Protein AF-A0A920TK20-F1 (afdb_monomer_lite)

Sequence (60 aa):
MPSAKLKQTTV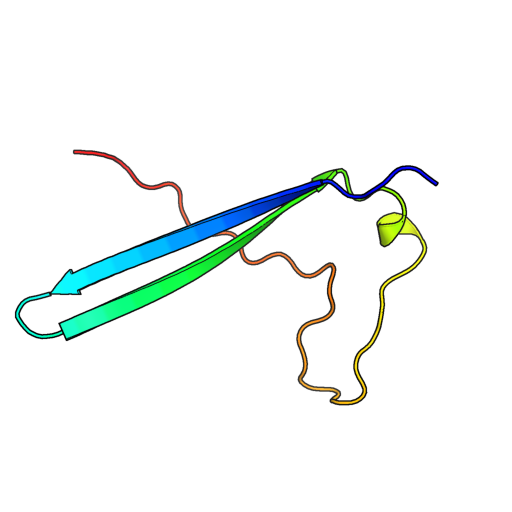TIENQNSEFRANGQVILFPGYMKVYVEGKDDPKSIVANKENVLPGKKRK

Radius of gyration: 15.13 Å; chains: 1; bounding box: 38×30×32 Å

Foldseek 3Di:
DDDWDKDKDWDWDDDPPDIDIDIWMDTPGCVVVVPDWDDDPDPPDDTPPDTDDDDDDDDD

Structure (mmCIF, N/CA/C/O backbone):
data_AF-A0A920TK20-F1
#
_entry.id   AF-A0A920TK20-F1
#
loop_
_atom_site.group_PDB
_atom_site.id
_atom_site.type_symbol
_atom_site.label_atom_id
_atom_site.label_alt_id
_atom_site.label_comp_id
_atom_site.label_asym_id
_atom_site.label_entity_id
_atom_site.label_seq_id
_atom_site.pdbx_PDB_ins_code
_atom_site.Cartn_x
_atom_site.Cartn_y
_atom_site.Cartn_z
_atom_site.occupancy
_atom_site.B_iso_or_equiv
_atom_site.auth_seq_id
_atom_site.auth_comp_id
_atom_site.auth_asym_id
_atom_site.auth_atom_id
_atom_site.pdbx_PDB_model_num
ATOM 1 N N . MET A 1 1 ? 19.491 2.072 -12.147 1.00 85.81 1 MET A N 1
ATOM 2 C CA . MET A 1 1 ? 18.058 2.016 -12.529 1.00 85.81 1 MET A CA 1
ATOM 3 C C . MET A 1 1 ? 17.295 3.097 -11.779 1.00 85.81 1 MET A C 1
ATOM 5 O O . MET A 1 1 ? 17.737 3.441 -10.690 1.00 85.81 1 MET A O 1
ATOM 9 N N . PRO A 1 2 ? 16.201 3.652 -12.331 1.00 92.44 2 PRO A N 1
ATOM 10 C CA . PRO A 1 2 ? 15.434 4.694 -11.653 1.00 92.44 2 PRO A CA 1
ATOM 11 C C . PRO A 1 2 ? 14.688 4.143 -10.429 1.00 92.44 2 PRO A C 1
ATOM 13 O O . PRO A 1 2 ? 14.292 2.974 -10.405 1.00 92.44 2 PRO A O 1
ATOM 16 N N . SER A 1 3 ? 14.483 4.992 -9.423 1.00 92.75 3 SER A N 1
ATOM 17 C CA . SER A 1 3 ? 13.750 4.638 -8.204 1.00 92.75 3 SER A CA 1
ATOM 18 C C . SER A 1 3 ? 12.276 4.359 -8.486 1.00 92.75 3 SER A C 1
ATOM 20 O O . SER A 1 3 ? 11.659 5.030 -9.316 1.00 92.75 3 SER A O 1
ATOM 22 N N . ALA A 1 4 ? 11.706 3.386 -7.775 1.00 94.25 4 ALA A N 1
ATOM 23 C CA . ALA A 1 4 ? 10.273 3.129 -7.796 1.00 94.25 4 ALA A CA 1
ATOM 24 C C . ALA A 1 4 ? 9.484 4.292 -7.165 1.00 94.25 4 ALA A C 1
ATOM 26 O O . ALA A 1 4 ? 9.974 4.978 -6.267 1.00 94.25 4 ALA A O 1
ATOM 27 N N . LYS A 1 5 ? 8.247 4.502 -7.621 1.00 95.88 5 LYS A N 1
ATOM 28 C CA . LYS A 1 5 ? 7.285 5.443 -7.034 1.00 95.88 5 LYS A CA 1
ATOM 29 C C . LYS A 1 5 ? 6.050 4.672 -6.592 1.00 95.88 5 LYS A C 1
ATOM 31 O O . LYS A 1 5 ? 5.434 3.977 -7.399 1.00 95.88 5 LYS A O 1
ATOM 36 N N . LEU A 1 6 ? 5.676 4.833 -5.328 1.00 94.69 6 LEU A N 1
ATOM 37 C CA . LEU A 1 6 ? 4.539 4.162 -4.705 1.00 94.69 6 LEU A CA 1
ATOM 38 C C . LEU A 1 6 ? 3.523 5.199 -4.219 1.00 94.69 6 LEU A C 1
ATOM 40 O O . LEU A 1 6 ? 3.891 6.294 -3.797 1.00 94.69 6 LEU A O 1
ATOM 44 N N . LYS A 1 7 ? 2.246 4.830 -4.239 1.00 94.62 7 LYS A N 1
ATOM 45 C CA . LYS A 1 7 ? 1.152 5.555 -3.600 1.00 94.62 7 LYS A CA 1
ATOM 46 C C . LYS A 1 7 ? 0.593 4.693 -2.481 1.00 94.62 7 LYS A C 1
ATOM 48 O O . LYS A 1 7 ? -0.044 3.675 -2.739 1.00 94.62 7 LYS A O 1
ATOM 53 N N . GLN A 1 8 ? 0.802 5.125 -1.247 1.00 94.12 8 GLN A N 1
ATOM 54 C CA . GLN A 1 8 ? 0.211 4.498 -0.070 1.00 94.12 8 GLN A CA 1
ATOM 55 C C . GLN A 1 8 ? -1.096 5.204 0.285 1.00 94.12 8 GLN A C 1
ATOM 57 O O . GLN A 1 8 ? -1.220 6.422 0.153 1.00 94.12 8 GLN A O 1
ATOM 62 N N . THR A 1 9 ? -2.102 4.432 0.677 1.00 94.12 9 THR A N 1
ATOM 63 C CA . THR A 1 9 ? -3.423 4.937 1.055 1.00 94.12 9 THR A CA 1
ATOM 64 C C . THR A 1 9 ? -3.819 4.326 2.385 1.00 94.12 9 THR A C 1
ATOM 66 O O . THR A 1 9 ? -3.948 3.113 2.484 1.00 94.12 9 THR A O 1
ATOM 69 N N . THR A 1 10 ? -4.069 5.164 3.385 1.00 94.38 10 THR A N 1
ATOM 70 C CA . THR A 1 10 ? -4.562 4.720 4.692 1.00 94.38 10 THR A CA 1
ATOM 71 C C . THR A 1 10 ? -5.985 5.212 4.890 1.00 94.38 10 THR A C 1
ATOM 73 O O . THR A 1 10 ? -6.316 6.370 4.614 1.00 94.38 10 THR A O 1
ATOM 76 N N . VAL A 1 11 ? -6.850 4.317 5.346 1.00 93.69 11 VAL A N 1
ATOM 77 C CA . VAL A 1 11 ? -8.261 4.587 5.586 1.00 93.69 11 VAL A CA 1
ATOM 78 C C . VAL A 1 11 ? -8.605 4.152 6.994 1.00 93.69 11 VAL A C 1
ATOM 80 O O . VAL A 1 11 ? -8.589 2.963 7.286 1.00 93.69 11 VAL A O 1
ATOM 83 N N . THR A 1 12 ? -8.946 5.121 7.835 1.00 94.25 12 THR A N 1
ATOM 84 C CA . THR A 1 12 ? -9.606 4.873 9.115 1.00 94.25 12 THR A CA 1
ATOM 85 C C . THR A 1 12 ? -11.118 4.954 8.913 1.00 94.25 12 THR A C 1
ATOM 87 O O . THR A 1 12 ? -11.600 5.849 8.210 1.00 94.25 12 THR A O 1
ATOM 90 N N . ILE A 1 13 ? -11.844 3.987 9.466 1.00 93.31 13 ILE A N 1
ATOM 91 C CA . ILE A 1 13 ? -13.303 3.888 9.463 1.00 93.31 13 ILE A CA 1
ATOM 92 C C . ILE A 1 13 ? -13.730 3.782 10.922 1.00 93.31 13 ILE A C 1
ATOM 94 O O . ILE A 1 13 ? -13.379 2.822 11.602 1.00 93.31 13 ILE A O 1
ATOM 98 N N . GLU A 1 14 ? -14.496 4.756 11.386 1.00 95.88 14 GLU A N 1
ATOM 99 C CA . GLU A 1 14 ? -15.044 4.775 12.739 1.00 95.88 14 GLU A CA 1
ATOM 100 C C . GLU A 1 14 ? -16.502 4.304 12.700 1.00 95.88 14 GLU A C 1
ATOM 102 O O . GLU A 1 14 ? -17.279 4.719 11.835 1.00 95.88 14 GLU A O 1
ATOM 107 N N . ASN A 1 15 ? -16.874 3.417 13.621 1.00 95.25 15 ASN A N 1
ATOM 108 C CA . ASN A 1 15 ? -18.247 2.970 13.824 1.00 95.25 15 ASN A CA 1
ATOM 109 C C . ASN A 1 15 ? -18.530 2.864 15.324 1.00 95.25 15 ASN A C 1
ATOM 111 O O . ASN A 1 15 ? -18.078 1.924 15.980 1.00 95.25 15 ASN A O 1
ATOM 1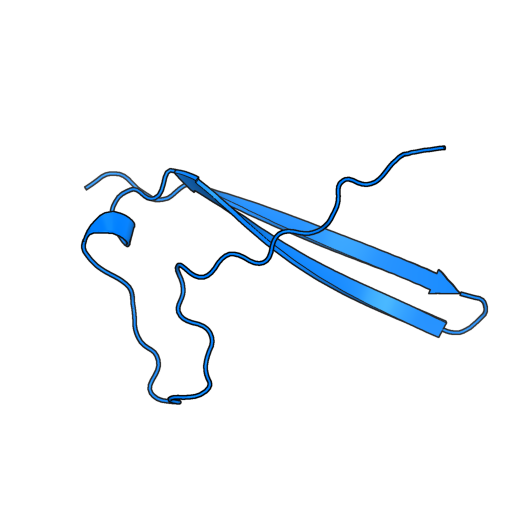15 N N . GLN A 1 16 ? -19.295 3.820 15.856 1.00 95.06 16 GLN A N 1
ATOM 116 C CA . GLN A 1 16 ? -19.561 3.944 17.293 1.00 95.06 16 GLN A CA 1
ATOM 117 C C . GLN A 1 16 ? -18.240 3.993 18.084 1.00 95.06 16 GLN A C 1
ATOM 11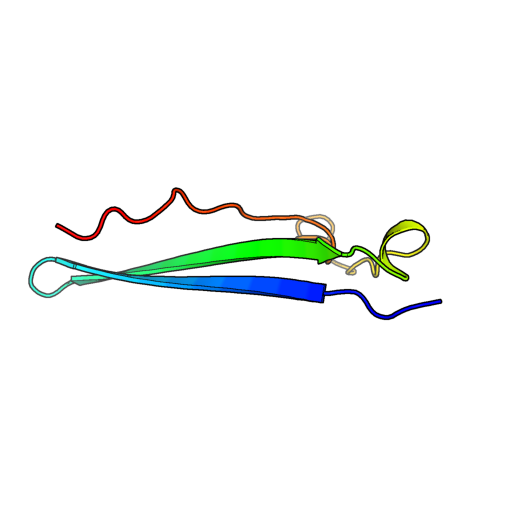9 O O . GLN A 1 16 ? -17.435 4.891 17.866 1.00 95.06 16 GLN A O 1
ATOM 124 N N . ASN A 1 17 ? -17.992 3.012 18.955 1.00 94.75 17 ASN A N 1
ATOM 125 C CA . ASN A 1 17 ? -16.781 2.915 19.773 1.00 94.75 17 ASN A CA 1
ATOM 126 C C . ASN A 1 17 ? -15.717 1.993 19.144 1.00 94.75 17 ASN A C 1
ATOM 128 O O . ASN A 1 17 ? -14.817 1.528 19.839 1.00 94.75 17 ASN A O 1
ATOM 132 N N . SER A 1 1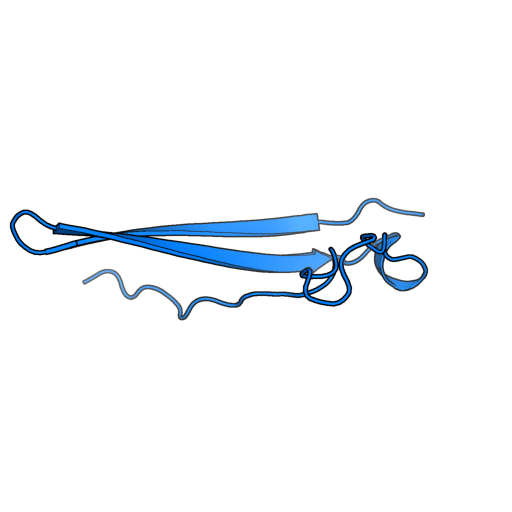8 ? -15.847 1.662 17.855 1.00 96.56 18 SER A N 1
ATOM 133 C CA . SER A 1 18 ? -14.919 0.793 17.125 1.00 96.56 18 SER A CA 1
ATOM 134 C C . SER A 1 18 ? -14.204 1.549 16.008 1.00 96.56 18 SER A C 1
ATOM 136 O O . SER A 1 18 ? -14.828 2.286 15.246 1.00 96.56 18 SER A O 1
ATOM 138 N N . GLU A 1 19 ? -12.903 1.301 15.871 1.00 97.06 19 GLU A N 1
ATOM 139 C CA . GLU A 1 19 ? -12.067 1.821 14.789 1.00 97.06 19 GLU A CA 1
ATOM 140 C C . GLU A 1 19 ? -11.563 0.665 13.917 1.00 97.06 19 GLU A C 1
ATOM 142 O O . GLU A 1 19 ? -11.020 -0.323 14.412 1.00 97.06 19 GLU A O 1
ATOM 147 N N . PHE A 1 20 ? -11.710 0.806 12.602 1.00 95.75 20 PHE A N 1
ATOM 148 C CA . PHE A 1 20 ? -11.155 -0.105 11.608 1.00 95.75 20 PHE A CA 1
ATOM 149 C C . PHE A 1 20 ? -10.146 0.638 10.741 1.00 95.75 20 PHE A C 1
ATOM 151 O O . PHE A 1 20 ? -10.389 1.763 10.303 1.00 95.75 20 PHE A O 1
ATOM 158 N N . ARG A 1 21 ? -9.031 -0.021 10.421 1.00 94.81 21 ARG A N 1
ATOM 159 C CA . ARG A 1 21 ? -8.005 0.528 9.533 1.00 94.81 21 ARG A CA 1
ATOM 160 C C . ARG A 1 21 ? -7.792 -0.374 8.323 1.00 94.81 21 ARG A C 1
ATOM 162 O O . ARG A 1 21 ? -7.520 -1.562 8.464 1.00 94.81 21 ARG A O 1
ATOM 169 N N . ALA A 1 22 ? -7.839 0.222 7.138 1.00 94.12 22 ALA A N 1
ATOM 170 C CA . ALA A 1 22 ? -7.452 -0.407 5.883 1.00 94.12 22 ALA A CA 1
ATOM 171 C C . ALA A 1 22 ? -6.250 0.327 5.275 1.00 94.12 22 ALA A C 1
ATOM 173 O O . ALA A 1 22 ? -6.245 1.555 5.171 1.00 94.12 22 ALA A O 1
ATOM 174 N N . ASN A 1 23 ? -5.240 -0.434 4.852 1.00 94.25 23 ASN A N 1
ATOM 175 C CA . ASN A 1 23 ? -4.031 0.087 4.217 1.00 94.25 23 A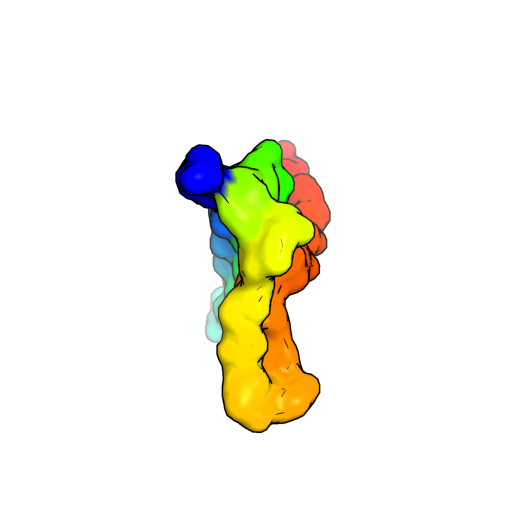SN A CA 1
ATOM 176 C C . ASN A 1 23 ? -3.940 -0.440 2.784 1.00 94.25 23 ASN A C 1
ATOM 178 O O . ASN A 1 23 ? -4.052 -1.644 2.559 1.00 94.25 23 ASN A O 1
ATOM 182 N N . GLY A 1 24 ? -3.705 0.455 1.835 1.00 93.62 24 GLY A N 1
ATOM 183 C CA . GLY A 1 24 ? -3.502 0.155 0.428 1.00 93.62 24 GLY A CA 1
ATOM 184 C C . GLY A 1 24 ? -2.174 0.678 -0.093 1.00 93.62 24 GLY A C 1
ATOM 185 O O . GLY A 1 24 ? -1.629 1.656 0.421 1.00 93.62 24 GLY A O 1
ATOM 186 N N . GLN A 1 25 ? -1.677 0.045 -1.147 1.00 94.19 25 GLN A N 1
ATOM 187 C CA . GLN A 1 25 ? -0.457 0.428 -1.844 1.00 94.19 25 GLN A CA 1
ATOM 188 C C . GLN A 1 25 ? -0.609 0.166 -3.341 1.00 94.19 25 GLN A C 1
ATOM 190 O O . GLN A 1 25 ? -1.026 -0.923 -3.733 1.00 94.19 25 GLN A O 1
ATOM 195 N N . VAL A 1 26 ? -0.236 1.158 -4.149 1.00 95.12 26 VAL A N 1
ATOM 196 C CA . VAL A 1 26 ? -0.210 1.098 -5.616 1.00 95.12 26 VAL A CA 1
ATOM 197 C C . VAL A 1 26 ? 1.173 1.525 -6.112 1.00 95.12 26 VAL A C 1
ATO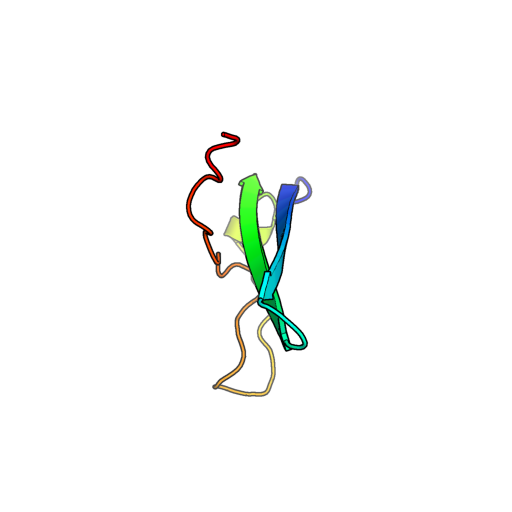M 199 O O . VAL A 1 26 ? 1.721 2.522 -5.638 1.00 95.12 26 VAL A O 1
ATOM 202 N N . ILE A 1 27 ? 1.748 0.802 -7.063 1.00 94.62 27 ILE A N 1
ATOM 203 C CA . ILE A 1 27 ? 2.993 1.129 -7.750 1.00 94.62 27 ILE A CA 1
ATOM 204 C C . ILE A 1 27 ? 2.660 2.094 -8.890 1.00 94.62 27 ILE A C 1
ATOM 206 O O . ILE A 1 27 ? 2.118 1.714 -9.921 1.00 94.62 27 ILE A O 1
ATOM 210 N N . LEU A 1 28 ? 3.014 3.368 -8.725 1.00 95.62 28 LEU A N 1
ATOM 211 C CA . LEU A 1 28 ? 2.872 4.370 -9.787 1.00 95.62 28 LEU A CA 1
ATOM 212 C C . LEU A 1 28 ? 3.958 4.216 -10.853 1.00 95.62 28 LEU A C 1
ATOM 214 O O . LEU A 1 28 ? 3.748 4.527 -12.022 1.00 95.62 28 LEU A O 1
ATOM 218 N N . PHE A 1 29 ? 5.143 3.779 -10.432 1.00 96.12 29 PHE A N 1
ATOM 219 C CA . PHE A 1 29 ? 6.266 3.530 -11.319 1.00 96.12 29 PHE A CA 1
ATOM 220 C C . PHE A 1 29 ? 7.164 2.445 -10.714 1.00 96.12 29 PHE A C 1
ATOM 222 O O . PHE A 1 29 ? 7.683 2.650 -9.618 1.00 96.12 29 PHE A O 1
ATOM 229 N N . PRO A 1 30 ? 7.381 1.303 -11.388 1.00 92.69 30 PRO A N 1
ATOM 230 C CA . PRO A 1 30 ? 8.111 0.182 -10.797 1.00 92.69 30 PRO A CA 1
ATOM 231 C C . PRO A 1 30 ? 9.622 0.425 -10.685 1.00 92.69 30 PRO A C 1
ATOM 233 O O . PRO A 1 30 ? 10.256 -0.117 -9.788 1.00 92.69 30 PRO A O 1
ATOM 236 N N . GLY A 1 31 ? 10.224 1.237 -11.561 1.00 94.88 31 GLY A N 1
ATOM 237 C CA . GLY A 1 31 ? 11.667 1.498 -11.535 1.00 94.88 31 GLY A CA 1
ATOM 238 C C . GLY A 1 31 ? 12.506 0.213 -11.493 1.00 94.88 31 GLY A C 1
ATOM 239 O O . GLY A 1 31 ? 12.275 -0.717 -12.269 1.00 94.88 31 GLY A O 1
ATOM 240 N N . TYR A 1 32 ? 13.460 0.148 -10.564 1.00 92.44 32 TYR A N 1
ATOM 241 C CA . TYR A 1 32 ? 14.285 -1.041 -10.317 1.00 92.44 32 TYR A CA 1
ATOM 242 C C . TYR A 1 32 ? 13.479 -2.298 -9.930 1.00 92.44 32 TYR A C 1
ATOM 244 O O . TYR A 1 32 ? 13.941 -3.408 -10.190 1.00 92.44 32 TYR A O 1
ATOM 252 N N . MET A 1 33 ? 12.260 -2.154 -9.386 1.00 91.75 33 MET A N 1
ATOM 253 C CA . MET A 1 33 ? 11.438 -3.289 -8.937 1.00 91.75 33 MET A CA 1
ATOM 254 C C . MET A 1 33 ? 10.983 -4.201 -10.085 1.00 91.75 33 MET A C 1
ATOM 256 O O . MET A 1 33 ? 10.497 -5.303 -9.850 1.00 91.75 33 MET A O 1
ATOM 260 N N . LYS A 1 34 ? 11.131 -3.754 -11.341 1.00 88.25 34 LYS A N 1
ATOM 261 C CA . LYS A 1 34 ? 10.816 -4.559 -12.530 1.00 88.25 34 LYS A CA 1
ATOM 262 C C . LYS A 1 34 ? 11.757 -5.756 -12.702 1.00 88.25 34 LYS A C 1
ATOM 264 O O . LYS A 1 34 ? 11.357 -6.749 -13.298 1.00 88.25 34 LYS A O 1
ATOM 269 N N . VAL A 1 35 ? 13.001 -5.640 -12.241 1.00 90.56 35 VAL A N 1
ATOM 270 C CA . VAL A 1 35 ? 14.039 -6.664 -12.457 1.00 90.56 35 VAL A CA 1
ATOM 271 C C . VAL A 1 35 ? 14.510 -7.326 -11.170 1.00 90.56 35 VAL A C 1
ATOM 273 O O . VAL A 1 35 ? 15.142 -8.373 -11.222 1.00 90.56 35 VAL A O 1
ATOM 276 N N . TYR A 1 36 ? 14.225 -6.712 -10.025 1.00 86.94 36 TYR A N 1
ATOM 277 C CA . TYR A 1 36 ? 14.622 -7.212 -8.721 1.00 86.94 36 TYR A CA 1
ATOM 278 C C . TYR A 1 36 ? 13.531 -6.906 -7.708 1.00 86.94 36 TYR A C 1
ATOM 280 O O . TYR A 1 36 ? 13.066 -5.773 -7.613 1.00 86.94 36 TYR A O 1
ATOM 288 N N . VAL A 1 37 ? 13.153 -7.904 -6.921 1.00 86.25 37 VAL A N 1
ATOM 289 C CA . VAL A 1 37 ? 12.240 -7.738 -5.795 1.00 86.25 37 VAL A CA 1
ATOM 290 C C . VAL A 1 37 ? 12.903 -8.388 -4.603 1.00 86.25 37 VAL A C 1
ATOM 292 O O . VAL A 1 37 ? 13.338 -9.533 -4.682 1.00 86.25 37 VAL A O 1
ATOM 295 N N . GLU A 1 38 ? 12.979 -7.648 -3.506 1.00 82.81 38 GLU A N 1
ATOM 296 C CA . GLU A 1 38 ? 13.459 -8.198 -2.251 1.00 82.81 38 GLU A CA 1
ATOM 297 C C . GLU A 1 38 ? 12.454 -9.244 -1.748 1.00 82.81 38 GLU A C 1
ATOM 299 O O . GLU A 1 38 ? 11.276 -8.946 -1.507 1.00 82.81 38 GLU A O 1
ATOM 304 N N . GLY A 1 39 ? 12.917 -10.490 -1.659 1.00 80.88 39 GLY A N 1
ATOM 305 C CA . GLY A 1 39 ? 12.202 -11.550 -0.962 1.00 80.88 39 GLY A CA 1
ATOM 306 C C . GLY A 1 39 ? 12.278 -11.334 0.546 1.00 80.88 39 GLY A C 1
ATOM 307 O O . GLY A 1 39 ? 13.141 -10.611 1.035 1.00 80.88 39 GLY A O 1
ATOM 308 N N . LYS A 1 40 ? 11.383 -11.971 1.297 1.00 79.81 40 LYS A N 1
ATOM 309 C CA . LYS A 1 40 ? 11.557 -12.112 2.745 1.00 79.81 40 LYS A CA 1
ATOM 310 C C . LYS A 1 40 ? 11.649 -13.592 3.081 1.00 79.81 40 LYS A C 1
ATOM 312 O O . LYS A 1 40 ? 11.114 -14.417 2.343 1.00 79.81 40 LYS A O 1
ATOM 317 N N . ASP A 1 41 ? 12.280 -13.894 4.207 1.00 83.62 41 ASP A N 1
ATOM 318 C CA . ASP A 1 41 ? 12.534 -15.272 4.633 1.00 83.62 41 ASP A CA 1
ATOM 319 C C . ASP A 1 41 ? 11.249 -16.063 4.918 1.00 83.62 41 ASP A C 1
ATOM 321 O O . ASP A 1 41 ? 11.212 -17.271 4.709 1.00 83.62 41 ASP A O 1
ATOM 325 N N . ASP A 1 42 ? 10.177 -15.396 5.366 1.00 82.94 42 ASP A N 1
ATOM 326 C CA . ASP A 1 42 ? 8.875 -16.036 5.573 1.00 82.94 42 ASP A CA 1
ATOM 327 C C . ASP A 1 42 ? 8.151 -16.254 4.225 1.00 82.94 42 ASP A C 1
ATOM 329 O O . ASP A 1 42 ? 7.763 -15.270 3.574 1.00 82.94 42 ASP A O 1
ATOM 333 N N . PRO A 1 43 ? 7.876 -17.517 3.829 1.00 76.38 43 PRO A N 1
ATOM 334 C CA . PRO A 1 43 ? 7.152 -17.843 2.598 1.00 76.38 43 PRO A CA 1
ATOM 335 C C . PRO A 1 43 ? 5.736 -17.259 2.535 1.00 76.38 43 PRO A C 1
ATOM 337 O O . PRO A 1 43 ? 5.173 -17.116 1.449 1.00 76.38 43 PRO A O 1
ATOM 340 N N . LYS A 1 44 ? 5.129 -16.941 3.686 1.00 78.25 44 LYS A N 1
ATOM 341 C CA . LYS A 1 44 ? 3.793 -16.327 3.772 1.00 78.25 44 LYS A CA 1
ATOM 342 C C . LYS A 1 44 ? 3.828 -14.807 3.674 1.00 78.25 44 LYS A C 1
ATOM 344 O O . LYS A 1 44 ? 2.775 -14.165 3.627 1.00 78.25 44 LYS A O 1
ATOM 349 N N . SER A 1 45 ? 5.013 -14.214 3.673 1.00 80.06 45 SER A N 1
ATOM 350 C CA . SER A 1 45 ? 5.145 -12.772 3.674 1.00 80.06 45 SER A CA 1
ATOM 351 C C . SER A 1 45 ? 4.751 -12.152 2.333 1.00 80.06 45 SER A C 1
ATOM 353 O O . SER A 1 45 ? 4.852 -12.738 1.255 1.00 80.06 45 SER A O 1
ATOM 355 N N . ILE A 1 46 ? 4.282 -10.910 2.400 1.00 76.94 46 ILE A N 1
ATOM 356 C CA . ILE A 1 46 ? 3.973 -10.137 1.206 1.00 76.94 46 ILE A CA 1
ATOM 357 C C . ILE A 1 46 ? 5.280 -9.575 0.628 1.00 76.94 46 ILE A C 1
ATOM 359 O O . ILE A 1 46 ? 5.949 -8.770 1.287 1.00 76.94 46 ILE A O 1
ATOM 363 N N . VAL A 1 47 ? 5.612 -9.992 -0.600 1.00 81.81 47 VAL A N 1
ATOM 364 C CA . VAL A 1 47 ? 6.716 -9.438 -1.404 1.00 81.81 47 VAL A CA 1
ATOM 365 C C . VAL A 1 47 ? 6.512 -7.950 -1.686 1.00 81.81 47 VAL A C 1
ATOM 367 O O . VAL A 1 47 ? 5.385 -7.481 -1.856 1.00 81.81 47 VAL A O 1
ATOM 370 N N . ALA A 1 48 ? 7.616 -7.200 -1.745 1.00 79.25 48 ALA A N 1
ATOM 371 C CA . ALA A 1 48 ? 7.602 -5.736 -1.778 1.00 79.25 48 ALA A CA 1
ATOM 372 C C . ALA A 1 48 ? 6.859 -5.130 -2.986 1.00 79.25 48 ALA A C 1
ATOM 374 O O . ALA A 1 48 ? 6.337 -4.020 -2.897 1.00 79.25 48 ALA A O 1
ATOM 375 N N . ASN A 1 49 ? 6.787 -5.851 -4.107 1.00 81.25 49 ASN A N 1
ATOM 376 C CA . ASN A 1 49 ? 6.096 -5.420 -5.325 1.00 81.25 49 ASN A CA 1
ATOM 377 C C . ASN A 1 49 ? 4.611 -5.816 -5.384 1.00 81.25 49 ASN A C 1
ATOM 379 O O . ASN A 1 49 ? 3.966 -5.584 -6.405 1.00 81.25 49 ASN A O 1
ATOM 383 N N . LYS A 1 50 ? 4.059 -6.426 -4.332 1.00 88.62 50 LYS A N 1
ATOM 384 C CA . LYS A 1 50 ? 2.638 -6.768 -4.293 1.00 88.62 50 LYS A CA 1
ATOM 385 C C . LYS A 1 50 ? 1.814 -5.524 -3.972 1.00 88.62 50 LYS A C 1
ATOM 387 O O . LYS A 1 50 ? 2.006 -4.880 -2.941 1.00 88.62 50 LYS A O 1
ATOM 392 N N . GLU A 1 51 ? 0.874 -5.201 -4.850 1.00 91.25 51 GLU A N 1
ATOM 393 C CA . GLU A 1 51 ? -0.084 -4.119 -4.632 1.00 91.25 51 GLU A CA 1
ATOM 394 C C . GLU A 1 51 ? -1.256 -4.580 -3.756 1.00 91.25 51 GLU A C 1
ATOM 396 O O . GLU A 1 51 ? -1.678 -5.737 -3.804 1.00 91.25 51 GLU A O 1
ATOM 401 N N . ASN A 1 52 ? -1.806 -3.650 -2.974 1.00 92.69 52 ASN A N 1
ATOM 402 C CA . ASN A 1 52 ? -3.079 -3.820 -2.279 1.00 92.69 52 ASN A CA 1
ATOM 403 C C . ASN A 1 52 ? -3.964 -2.622 -2.617 1.00 92.69 52 ASN A C 1
ATOM 405 O O . ASN A 1 52 ? -3.868 -1.562 -1.995 1.00 92.69 52 ASN A O 1
ATOM 409 N N . VAL A 1 53 ? -4.767 -2.755 -3.664 1.00 93.31 53 VAL A N 1
ATOM 410 C CA . VAL A 1 53 ? -5.560 -1.643 -4.186 1.00 93.31 53 VAL A CA 1
ATOM 411 C C . VAL A 1 53 ? -6.825 -1.496 -3.347 1.00 93.31 53 VAL A C 1
ATOM 413 O O . VAL A 1 53 ? -7.657 -2.398 -3.301 1.00 93.31 53 VAL A O 1
ATOM 416 N N . LEU A 1 54 ? -6.989 -0.344 -2.697 1.00 93.06 54 LEU A N 1
ATOM 417 C CA . LEU A 1 54 ? -8.249 -0.006 -2.041 1.00 93.06 54 LEU A CA 1
ATOM 418 C C . LEU A 1 54 ? -9.231 0.599 -3.055 1.00 93.06 54 LEU A C 1
ATOM 420 O O . LEU A 1 54 ? -8.806 1.363 -3.928 1.00 93.06 54 LEU A O 1
ATOM 424 N N . PRO A 1 55 ? -10.542 0.329 -2.922 1.00 90.75 55 PRO A N 1
ATOM 425 C CA . PRO A 1 55 ? -11.559 1.021 -3.702 1.00 90.75 55 PRO A CA 1
ATOM 426 C C . PRO A 1 55 ? -11.464 2.541 -3.524 1.00 90.75 55 PRO A C 1
ATOM 428 O O . PRO A 1 55 ? -11.131 3.044 -2.446 1.00 90.75 55 PRO A O 1
ATOM 431 N N . GLY A 1 56 ? -11.794 3.292 -4.575 1.00 81.94 56 GLY A N 1
ATOM 432 C CA . GLY A 1 56 ? -11.841 4.749 -4.500 1.00 81.94 56 GLY A CA 1
ATOM 433 C C . GLY A 1 56 ? -12.863 5.215 -3.461 1.00 81.94 56 GLY A C 1
ATOM 434 O O . GLY A 1 56 ? -14.029 4.821 -3.509 1.00 81.94 56 GLY A O 1
ATOM 435 N N . LYS A 1 57 ? -12.449 6.079 -2.527 1.00 68.31 57 LYS A N 1
ATOM 436 C CA . LYS A 1 57 ? -13.395 6.726 -1.613 1.00 68.31 57 LYS A CA 1
ATOM 437 C C . LYS A 1 57 ? -14.269 7.694 -2.403 1.00 68.31 57 LYS A C 1
ATOM 439 O O . LYS A 1 57 ? -13.754 8.641 -2.995 1.00 68.31 57 LYS A O 1
ATOM 444 N N . LYS A 1 58 ? -15.586 7.515 -2.349 1.00 58.72 58 LYS A N 1
ATOM 445 C CA . LYS A 1 58 ? -16.512 8.600 -2.678 1.00 58.72 58 LYS A CA 1
ATOM 446 C C . LYS A 1 58 ? -16.608 9.501 -1.450 1.00 58.72 58 LYS A C 1
ATOM 448 O O . LYS A 1 58 ? -17.032 9.041 -0.393 1.00 58.72 58 LYS A O 1
ATOM 453 N N . ARG A 1 59 ? -16.178 10.760 -1.566 1.00 55.25 59 ARG A N 1
ATOM 454 C CA . ARG A 1 59 ? -16.627 11.795 -0.627 1.00 55.25 59 ARG A CA 1
ATOM 455 C C . ARG A 1 59 ? -18.117 12.001 -0.913 1.00 55.25 59 ARG A C 1
ATOM 457 O O . ARG A 1 59 ? -18.465 12.213 -2.074 1.00 55.25 59 ARG A O 1
ATOM 464 N N . LYS A 1 60 ? -18.969 11.816 0.096 1.00 47.19 60 LYS A N 1
ATOM 465 C CA . LYS A 1 60 ? -20.310 12.407 0.069 1.00 47.19 60 LYS A CA 1
ATOM 466 C C . LYS A 1 60 ? -20.182 13.893 0.360 1.00 47.19 60 LYS A C 1
ATOM 468 O O . LYS A 1 60 ? -19.258 14.236 1.133 1.00 47.19 60 LYS A O 1
#

Secondary structure (DSSP, 8-state):
-PPPEEEEEEEEEEETTEEEEEEEEEEEE-GGGGT-----SSTTSPPTT--BPPPPPPP-

pLDDT: mean 88.1, std 10.23, range [47.19, 97.06]